Protein AF-A0A917PC94-F1 (afdb_monomer_lite)

Organism: NCBI:txid1500077

pLDDT: mean 83.53, std 16.42, range [43.5, 97.5]

Radius of gyration: 13.64 Å; chains: 1; bounding box: 28×43×28 Å

Sequence (66 aa):
MADEKVLEAQRWVNRKYSGVNGYTRCAEDGRTGWGTMRALTMGLQHELGISPVVASLSFFSVAAPG

Structure (mmCIF, N/CA/C/O backbone):
data_AF-A0A917PC94-F1
#
_entry.id   AF-A0A917PC94-F1
#
loop_
_atom_site.group_PDB
_atom_site.id
_atom_site.type_symbol
_atom_site.label_atom_id
_atom_site.label_alt_id
_atom_site.label_comp_id
_atom_site.label_asym_id
_atom_site.label_entity_id
_atom_site.label_seq_id
_atom_site.pdbx_PDB_ins_code
_atom_site.Cartn_x
_atom_site.Cartn_y
_atom_site.Cartn_z
_atom_site.occupancy
_atom_site.B_iso_or_equiv
_atom_site.auth_seq_id
_atom_site.auth_comp_id
_atom_site.auth_asym_id
_atom_site.auth_atom_id
_atom_site.pdbx_PDB_model_num
ATOM 1 N N . MET A 1 1 ? 17.086 -3.295 -10.843 1.00 76.50 1 MET A N 1
ATOM 2 C CA . MET A 1 1 ? 16.561 -4.677 -10.849 1.00 76.50 1 MET A CA 1
ATOM 3 C C . MET A 1 1 ? 15.284 -4.707 -10.018 1.00 76.50 1 MET A C 1
ATOM 5 O O . MET A 1 1 ? 15.190 -3.880 -9.120 1.00 76.50 1 MET A O 1
ATOM 9 N N . ALA A 1 2 ? 14.304 -5.547 -10.352 1.00 85.81 2 ALA A N 1
ATOM 10 C CA . ALA A 1 2 ? 13.135 -5.781 -9.498 1.00 85.81 2 ALA A CA 1
ATOM 11 C C . ALA A 1 2 ? 13.461 -6.899 -8.499 1.00 85.81 2 ALA A C 1
ATOM 13 O O . ALA A 1 2 ? 14.182 -7.833 -8.850 1.00 85.81 2 ALA A O 1
ATOM 14 N N . ASP A 1 3 ? 12.965 -6.773 -7.276 1.00 95.25 3 ASP A N 1
ATOM 15 C CA . ASP A 1 3 ? 13.107 -7.745 -6.200 1.00 95.25 3 ASP A CA 1
ATOM 16 C C . ASP A 1 3 ? 11.783 -8.499 -6.006 1.00 95.25 3 ASP A C 1
ATOM 18 O O . ASP A 1 3 ? 10.714 -7.899 -5.852 1.00 95.25 3 ASP A O 1
ATOM 22 N N . GLU A 1 4 ? 11.851 -9.829 -6.031 1.00 95.56 4 GLU A N 1
ATOM 23 C CA . GLU A 1 4 ? 10.667 -10.691 -5.971 1.00 95.56 4 GLU A CA 1
ATOM 24 C C . GLU A 1 4 ? 9.950 -10.596 -4.616 1.00 95.56 4 GLU A C 1
ATOM 26 O O . GLU A 1 4 ? 8.722 -10.660 -4.553 1.00 95.56 4 GLU A O 1
ATOM 31 N N . LYS A 1 5 ? 10.687 -10.376 -3.519 1.00 95.75 5 LYS A N 1
ATOM 32 C CA . LYS A 1 5 ? 10.089 -10.226 -2.186 1.00 95.75 5 LYS A CA 1
ATOM 33 C C . LYS A 1 5 ? 9.379 -8.893 -2.040 1.00 95.75 5 LYS A C 1
ATOM 35 O O . LYS A 1 5 ? 8.327 -8.823 -1.405 1.00 95.75 5 LYS A O 1
ATOM 40 N N . VAL A 1 6 ? 9.896 -7.852 -2.682 1.00 94.81 6 VAL A N 1
ATOM 41 C CA . VAL A 1 6 ? 9.202 -6.565 -2.772 1.00 94.81 6 VAL A CA 1
ATOM 42 C C . VAL A 1 6 ? 7.908 -6.707 -3.571 1.00 94.81 6 VAL A C 1
ATOM 44 O O . VAL A 1 6 ? 6.874 -6.204 -3.136 1.00 94.81 6 VAL A O 1
ATOM 47 N N . LEU A 1 7 ? 7.933 -7.436 -4.688 1.00 96.56 7 LEU A N 1
ATOM 48 C CA . LEU A 1 7 ? 6.748 -7.677 -5.512 1.00 96.56 7 LEU A CA 1
ATOM 49 C C . LEU A 1 7 ? 5.672 -8.467 -4.754 1.00 96.56 7 LEU A C 1
ATOM 51 O O . LEU A 1 7 ? 4.486 -8.128 -4.805 1.00 96.56 7 LEU A O 1
ATOM 55 N N . GLU A 1 8 ? 6.082 -9.501 -4.020 1.00 96.88 8 GLU A N 1
ATOM 56 C CA . GLU A 1 8 ? 5.205 -10.292 -3.157 1.00 96.88 8 GLU A CA 1
ATOM 57 C C . GLU A 1 8 ? 4.535 -9.413 -2.088 1.00 96.88 8 GLU A C 1
ATOM 59 O O . GLU A 1 8 ? 3.312 -9.466 -1.921 1.00 96.88 8 GLU A O 1
ATOM 64 N N . ALA A 1 9 ? 5.306 -8.543 -1.428 1.00 95.31 9 ALA A N 1
ATOM 65 C CA . ALA A 1 9 ? 4.798 -7.614 -0.423 1.00 95.31 9 ALA A CA 1
ATOM 66 C C . ALA A 1 9 ? 3.824 -6.578 -1.013 1.00 95.31 9 ALA A C 1
ATOM 68 O O . ALA A 1 9 ? 2.754 -6.359 -0.444 1.00 95.31 9 ALA A O 1
ATOM 69 N N . GLN A 1 10 ? 4.152 -5.981 -2.166 1.00 97.38 10 GLN A N 1
ATOM 70 C CA . GLN A 1 10 ? 3.290 -5.029 -2.885 1.00 97.38 10 GLN A CA 1
ATOM 71 C C . GLN A 1 10 ? 1.933 -5.660 -3.239 1.00 97.38 10 GLN A C 1
ATOM 73 O O . GLN A 1 10 ? 0.872 -5.102 -2.952 1.00 97.38 10 GLN A O 1
ATOM 78 N N . ARG A 1 11 ? 1.956 -6.879 -3.785 1.00 97.50 11 ARG A N 1
ATOM 79 C CA . ARG A 1 11 ? 0.750 -7.660 -4.091 1.00 97.50 11 ARG A CA 1
ATOM 80 C C . ARG A 1 11 ? -0.062 -7.987 -2.846 1.00 97.50 11 ARG A C 1
ATOM 82 O O . ARG A 1 11 ? -1.290 -7.905 -2.861 1.00 97.50 11 ARG A O 1
ATOM 89 N N . TRP A 1 12 ? 0.607 -8.394 -1.771 1.00 96.62 12 TRP A N 1
ATOM 90 C CA . TRP A 1 12 ? -0.054 -8.747 -0.521 1.00 96.62 12 TRP A CA 1
ATOM 91 C C . TRP A 1 12 ? -0.780 -7.545 0.088 1.00 96.62 12 TRP A C 1
ATOM 93 O O . TRP A 1 12 ? -1.978 -7.649 0.359 1.00 96.62 12 TRP A O 1
ATOM 103 N N . VAL A 1 13 ? -0.101 -6.401 0.230 1.00 96.12 13 VAL A N 1
ATOM 104 C CA . VAL A 1 13 ? -0.679 -5.198 0.850 1.00 96.12 13 VAL A CA 1
ATOM 105 C C . VAL A 1 13 ? -1.852 -4.666 0.020 1.00 96.12 13 VAL A C 1
ATOM 107 O O . VAL A 1 13 ? -2.921 -4.388 0.565 1.00 96.12 13 VAL A O 1
ATOM 110 N N . ASN A 1 14 ? -1.728 -4.660 -1.312 1.00 97.19 14 ASN A N 1
ATOM 111 C CA . ASN A 1 14 ? -2.812 -4.263 -2.209 1.00 97.19 14 ASN A CA 1
ATOM 112 C C . ASN A 1 14 ? -4.031 -5.178 -2.107 1.00 97.19 14 ASN A C 1
ATOM 114 O O . ASN A 1 14 ? -5.156 -4.685 -2.043 1.00 97.19 14 ASN A O 1
ATOM 118 N N . ARG A 1 15 ? -3.841 -6.501 -2.076 1.00 97.19 15 ARG A N 1
ATOM 119 C CA . ARG A 1 15 ? -4.965 -7.436 -1.928 1.00 97.19 15 ARG A CA 1
ATOM 120 C C . ARG A 1 15 ? -5.633 -7.302 -0.566 1.00 97.19 15 ARG A C 1
ATOM 122 O O . ARG A 1 15 ? -6.856 -7.230 -0.510 1.00 97.19 15 ARG A O 1
ATOM 129 N N . LYS A 1 16 ? -4.843 -7.243 0.507 1.00 96.12 16 LYS A N 1
ATOM 130 C CA . LYS A 1 16 ? -5.333 -7.224 1.888 1.00 96.12 16 LYS A CA 1
ATOM 131 C C . LYS A 1 16 ? -6.142 -5.963 2.201 1.00 96.12 16 LYS A C 1
ATOM 133 O O . LYS A 1 16 ? -7.200 -6.079 2.810 1.00 96.12 16 LYS A O 1
ATOM 138 N N . TYR A 1 17 ? -5.677 -4.794 1.757 1.00 94.94 17 TYR A N 1
ATOM 139 C CA . TYR A 1 17 ? -6.233 -3.506 2.189 1.00 94.94 17 TYR A CA 1
ATOM 140 C C . TYR A 1 17 ? -6.990 -2.735 1.103 1.00 94.94 17 TYR A C 1
ATOM 142 O O . TYR A 1 17 ? -7.483 -1.647 1.373 1.00 94.94 17 TYR A O 1
ATOM 150 N N . SER A 1 18 ? -7.162 -3.274 -0.110 1.00 92.31 18 SER A N 1
ATOM 151 C CA . SER A 1 18 ? -7.896 -2.554 -1.171 1.00 92.31 18 SER A CA 1
ATOM 152 C C . SER A 1 18 ? -9.356 -2.205 -0.860 1.00 92.31 18 SER A C 1
ATOM 154 O O . SER A 1 18 ? -9.898 -1.323 -1.517 1.00 92.31 18 SER A O 1
ATOM 156 N N . GLY A 1 19 ? -9.981 -2.867 0.119 1.00 91.31 19 GLY A N 1
ATOM 157 C CA . GLY A 1 19 ? -11.323 -2.529 0.607 1.00 91.31 19 GLY A CA 1
ATOM 158 C C . GLY A 1 19 ? -11.352 -1.512 1.754 1.00 91.31 19 GLY A C 1
ATOM 159 O O . GLY A 1 19 ? -12.432 -1.134 2.199 1.00 91.31 19 GLY A O 1
ATOM 160 N N . VAL A 1 20 ? -10.194 -1.080 2.260 1.00 89.75 20 VAL A N 1
ATOM 161 C CA . VAL A 1 20 ? -10.102 -0.124 3.368 1.00 89.75 20 VAL A CA 1
ATOM 162 C C . VAL A 1 20 ? -10.291 1.293 2.838 1.00 89.75 20 VAL A C 1
ATOM 164 O O . VAL A 1 20 ? -9.586 1.731 1.929 1.00 89.75 20 VAL A O 1
ATOM 167 N N . ASN A 1 21 ? -11.226 2.037 3.429 1.00 86.56 21 ASN A N 1
ATOM 168 C CA . ASN A 1 21 ? -11.460 3.428 3.053 1.00 86.56 21 ASN A CA 1
ATOM 169 C C . ASN A 1 21 ? -10.197 4.279 3.296 1.00 86.56 21 ASN A C 1
ATOM 171 O O . ASN A 1 21 ? -9.612 4.230 4.376 1.00 86.56 21 ASN A O 1
ATOM 175 N N . GLY A 1 22 ? -9.779 5.045 2.287 1.00 83.62 22 GLY A N 1
ATOM 176 C CA . GLY A 1 22 ? -8.551 5.849 2.316 1.00 83.62 22 GLY A CA 1
ATOM 177 C C . GLY A 1 22 ? -7.271 5.099 1.923 1.00 83.62 22 GLY A C 1
ATOM 178 O O . GLY A 1 22 ? -6.233 5.735 1.741 1.00 83.62 22 GLY A O 1
ATOM 179 N N . TYR A 1 23 ? -7.317 3.778 1.721 1.00 91.31 23 TYR A N 1
ATOM 180 C CA . TYR A 1 23 ? -6.154 3.023 1.256 1.00 91.31 23 TYR A CA 1
ATOM 181 C C . TYR A 1 23 ? -5.849 3.304 -0.223 1.00 91.31 23 TYR A C 1
ATOM 183 O O . TYR A 1 23 ? -6.706 3.171 -1.096 1.00 91.31 23 TYR A O 1
ATOM 191 N N . THR A 1 24 ? -4.590 3.631 -0.522 1.00 92.69 24 THR A N 1
ATOM 192 C CA . THR A 1 24 ? -4.093 3.801 -1.897 1.00 92.69 24 THR A CA 1
ATOM 193 C C . THR A 1 24 ? -3.155 2.658 -2.272 1.00 92.69 24 THR A C 1
ATOM 195 O O . THR A 1 24 ? -2.176 2.395 -1.573 1.00 92.69 24 THR A O 1
ATOM 198 N N . ARG A 1 25 ? -3.431 1.997 -3.403 1.00 94.31 25 ARG A N 1
ATOM 199 C CA . ARG A 1 25 ? -2.591 0.907 -3.920 1.00 94.31 25 ARG A CA 1
ATOM 200 C C . ARG A 1 25 ? -1.204 1.410 -4.322 1.00 94.31 25 ARG A C 1
ATOM 202 O O . ARG A 1 25 ? -1.074 2.476 -4.921 1.00 94.31 25 ARG A O 1
ATOM 209 N N . CYS A 1 26 ? -0.176 0.616 -4.039 1.00 94.88 26 CYS A N 1
ATOM 210 C CA . CYS A 1 26 ? 1.168 0.830 -4.572 1.00 94.88 26 CYS A CA 1
ATOM 211 C C . CYS A 1 26 ? 1.353 0.106 -5.915 1.00 94.88 26 CYS A C 1
ATOM 2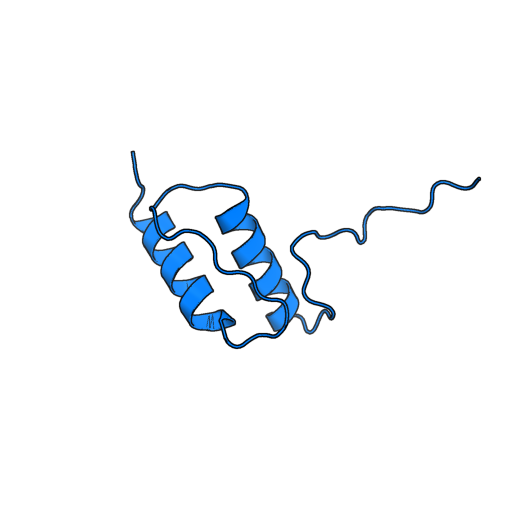13 O O . CYS A 1 26 ? 0.597 -0.810 -6.243 1.00 94.88 26 CYS A O 1
ATOM 215 N N . ALA A 1 27 ? 2.354 0.520 -6.698 1.00 96.00 27 ALA A N 1
ATOM 216 C CA . ALA A 1 27 ? 2.752 -0.211 -7.898 1.00 96.00 27 ALA A CA 1
ATOM 217 C C . ALA A 1 27 ? 3.313 -1.591 -7.517 1.00 96.00 27 ALA A C 1
ATOM 219 O O . ALA A 1 27 ? 3.996 -1.715 -6.505 1.00 96.00 27 ALA A O 1
ATOM 220 N N . GLU A 1 28 ? 3.024 -2.610 -8.325 1.00 96.31 28 GLU A N 1
ATOM 221 C CA . GLU A 1 28 ? 3.491 -3.993 -8.145 1.00 96.31 28 GLU A CA 1
ATOM 222 C C . GLU A 1 28 ? 4.620 -4.288 -9.137 1.00 96.31 28 GLU A C 1
ATOM 224 O O . GLU A 1 28 ? 4.466 -5.059 -10.083 1.00 96.31 28 GLU A O 1
ATOM 229 N N . ASP A 1 29 ? 5.742 -3.599 -8.974 1.00 96.00 29 ASP A N 1
ATOM 230 C CA . ASP A 1 29 ? 6.874 -3.611 -9.903 1.00 96.00 29 ASP A CA 1
ATOM 231 C C . ASP A 1 29 ? 8.147 -4.240 -9.314 1.00 96.00 29 ASP A C 1
ATOM 233 O O . ASP A 1 29 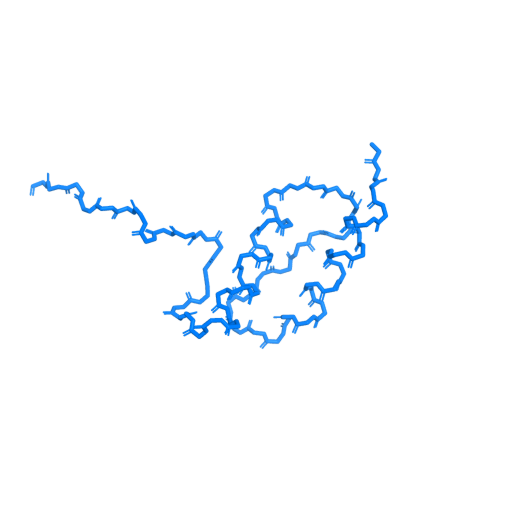? 9.198 -4.244 -9.958 1.00 96.00 29 ASP A O 1
ATOM 237 N N . GLY A 1 30 ? 8.068 -4.750 -8.082 1.00 94.62 30 GLY A N 1
ATOM 238 C CA . GLY A 1 30 ? 9.198 -5.295 -7.340 1.00 94.62 30 GLY A CA 1
ATOM 239 C C . GLY A 1 30 ? 10.237 -4.244 -6.963 1.00 94.62 30 GLY A C 1
ATOM 240 O O . GLY A 1 30 ? 11.369 -4.590 -6.633 1.00 94.62 30 GLY A O 1
ATOM 241 N N . ARG A 1 31 ? 9.909 -2.950 -7.026 1.00 94.56 31 ARG A N 1
ATOM 242 C CA . ARG A 1 31 ? 10.819 -1.870 -6.639 1.00 94.56 31 ARG A CA 1
ATOM 243 C C . ARG A 1 31 ? 10.336 -1.208 -5.363 1.00 94.56 31 ARG A C 1
ATOM 245 O O . ARG A 1 31 ? 9.184 -0.803 -5.221 1.00 94.56 31 ARG A O 1
ATOM 252 N N . THR A 1 32 ? 11.240 -1.086 -4.398 1.00 88.38 32 THR A N 1
ATOM 253 C CA . THR A 1 32 ? 10.934 -0.325 -3.191 1.00 88.38 32 THR A CA 1
ATOM 254 C C . THR A 1 32 ? 10.846 1.158 -3.532 1.00 88.38 32 THR A C 1
ATOM 256 O O . THR A 1 32 ? 11.479 1.659 -4.462 1.00 88.38 32 THR A O 1
ATOM 259 N N . GLY A 1 33 ? 10.024 1.874 -2.777 1.00 90.31 33 GLY A N 1
ATOM 260 C CA . GLY A 1 33 ? 9.823 3.299 -2.968 1.00 90.31 33 GLY A CA 1
ATOM 261 C C . GLY A 1 33 ? 8.733 3.825 -2.052 1.00 90.31 33 GLY A C 1
ATOM 262 O O . GLY A 1 33 ? 8.096 3.075 -1.307 1.00 90.31 33 GLY A O 1
ATOM 263 N N . TRP A 1 34 ? 8.494 5.131 -2.134 1.00 91.44 34 TRP A N 1
ATOM 264 C CA . TRP A 1 34 ? 7.508 5.807 -1.294 1.00 91.44 34 TRP A CA 1
ATOM 265 C C . TRP A 1 34 ? 6.099 5.228 -1.437 1.00 91.44 34 TRP A C 1
ATOM 267 O O . TRP A 1 34 ? 5.387 5.145 -0.444 1.00 91.44 34 TRP A O 1
ATOM 277 N N . GLY A 1 35 ? 5.702 4.774 -2.631 1.00 91.94 35 GLY A N 1
ATOM 278 C CA . GLY A 1 35 ? 4.408 4.115 -2.836 1.00 91.94 35 GLY A CA 1
ATOM 279 C C . GLY A 1 35 ? 4.261 2.839 -2.003 1.00 91.94 35 GLY A C 1
ATOM 280 O O . GLY A 1 35 ? 3.286 2.695 -1.270 1.00 91.94 35 GLY A O 1
ATOM 281 N N . THR A 1 36 ? 5.259 1.952 -2.057 1.00 93.19 36 THR A N 1
ATOM 282 C CA . THR A 1 36 ? 5.289 0.705 -1.277 1.00 93.19 36 THR A CA 1
ATOM 283 C C . THR A 1 36 ? 5.271 0.985 0.226 1.00 93.19 36 THR A C 1
ATOM 285 O O . THR A 1 36 ? 4.473 0.393 0.948 1.00 93.19 36 THR A O 1
ATOM 288 N N . MET A 1 37 ? 6.084 1.940 0.695 1.00 93.00 37 MET A N 1
ATOM 289 C CA . MET A 1 37 ? 6.119 2.320 2.114 1.00 93.00 37 MET A CA 1
ATOM 290 C C . MET A 1 37 ? 4.777 2.878 2.592 1.00 93.00 37 MET A C 1
ATOM 292 O O . MET A 1 37 ? 4.280 2.463 3.632 1.00 93.00 37 MET A O 1
ATOM 296 N N . ARG A 1 38 ? 4.150 3.765 1.812 1.00 92.88 38 ARG A N 1
ATOM 297 C CA . ARG A 1 38 ? 2.849 4.359 2.149 1.00 92.88 38 ARG A CA 1
ATOM 298 C C . ARG A 1 38 ? 1.744 3.316 2.232 1.00 92.88 38 ARG A C 1
ATOM 300 O O . ARG A 1 38 ? 0.962 3.356 3.175 1.00 92.88 38 ARG A O 1
ATOM 307 N N . ALA A 1 39 ? 1.693 2.378 1.286 1.00 93.19 39 ALA A N 1
ATOM 308 C CA . ALA A 1 39 ? 0.740 1.270 1.317 1.00 93.19 39 ALA A CA 1
ATOM 309 C C . ALA A 1 39 ? 0.876 0.444 2.606 1.00 93.19 39 ALA A C 1
ATOM 311 O O . ALA A 1 39 ? -0.118 0.175 3.278 1.00 93.19 39 ALA A O 1
ATOM 312 N N . LEU A 1 40 ? 2.110 0.118 3.005 1.00 93.31 40 LEU A N 1
ATOM 313 C CA . LEU A 1 40 ? 2.375 -0.593 4.258 1.00 93.31 40 LEU A CA 1
ATOM 314 C C . LEU A 1 40 ? 1.991 0.239 5.492 1.00 93.31 40 LEU A C 1
ATOM 316 O O . LEU A 1 40 ? 1.374 -0.294 6.410 1.00 93.31 40 LEU A O 1
ATOM 320 N N . THR A 1 41 ? 2.287 1.543 5.507 1.00 92.25 41 THR A N 1
ATOM 321 C CA . THR A 1 41 ? 1.885 2.450 6.594 1.00 92.25 41 THR A CA 1
ATOM 322 C C . THR A 1 41 ? 0.367 2.528 6.740 1.00 92.25 41 THR A C 1
ATOM 324 O O . THR A 1 41 ? -0.135 2.445 7.856 1.00 92.25 41 THR A O 1
ATOM 327 N N . MET A 1 42 ? -0.369 2.644 5.634 1.00 90.62 42 MET A N 1
ATOM 328 C CA . MET A 1 42 ? -1.833 2.698 5.650 1.00 90.62 42 MET A CA 1
ATOM 329 C C . MET A 1 42 ? -2.452 1.380 6.129 1.00 90.62 42 MET A C 1
ATOM 331 O O . MET A 1 42 ? -3.387 1.395 6.926 1.00 90.62 42 MET A O 1
ATOM 335 N N . GLY A 1 43 ? -1.902 0.241 5.692 1.00 90.81 43 GLY A N 1
ATOM 336 C CA . GLY A 1 43 ? -2.303 -1.069 6.204 1.00 90.81 43 GLY A CA 1
ATOM 337 C C . GLY A 1 43 ? -2.075 -1.185 7.712 1.00 90.81 43 GLY A C 1
ATOM 338 O O . GLY A 1 43 ? -2.980 -1.561 8.446 1.00 90.81 43 GLY A O 1
ATOM 339 N N . LEU A 1 44 ? -0.901 -0.768 8.19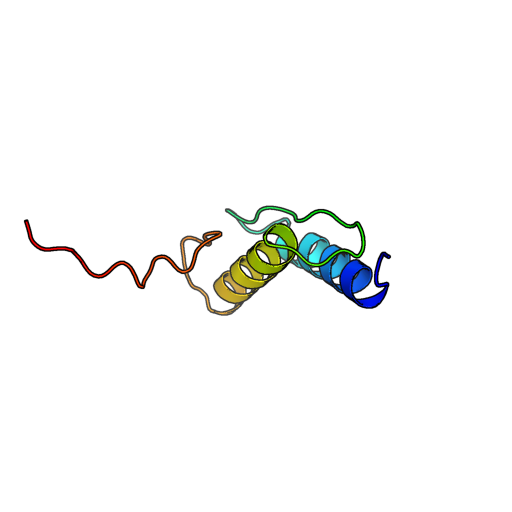6 1.00 91.12 44 LEU A N 1
ATOM 340 C CA . LEU A 1 44 ? -0.586 -0.775 9.626 1.00 91.12 44 LEU A CA 1
ATOM 341 C C . LEU A 1 44 ? -1.513 0.144 10.438 1.00 91.12 44 LEU A C 1
ATOM 343 O O . LEU A 1 44 ? -1.977 -0.247 11.503 1.00 91.12 44 LEU A O 1
ATOM 347 N N . GLN A 1 45 ? -1.808 1.349 9.942 1.00 87.69 45 GLN A N 1
ATOM 348 C CA . GLN A 1 45 ? -2.762 2.259 10.585 1.00 87.69 45 GLN A CA 1
ATOM 349 C C . GLN A 1 45 ? -4.150 1.622 10.718 1.00 87.69 45 GLN A C 1
ATOM 351 O O . GLN A 1 45 ? -4.766 1.746 11.774 1.00 87.69 45 GLN A O 1
ATOM 356 N N . HIS A 1 46 ? -4.613 0.910 9.684 1.00 88.69 46 HIS A N 1
ATOM 357 C CA . HIS A 1 46 ? -5.885 0.192 9.719 1.00 88.69 46 HIS A CA 1
ATOM 358 C C . HIS A 1 46 ? -5.907 -0.901 10.795 1.00 88.69 46 HIS A C 1
ATOM 360 O O . HIS A 1 46 ? -6.834 -0.935 11.600 1.00 88.69 46 HIS A O 1
ATOM 366 N N . GLU A 1 47 ? -4.875 -1.746 10.851 1.00 89.06 47 GLU A N 1
ATOM 367 C CA . GLU A 1 47 ? -4.768 -2.823 11.848 1.00 89.06 47 GLU A CA 1
ATOM 368 C C . GLU A 1 47 ? -4.698 -2.281 13.291 1.00 89.06 47 GLU A C 1
ATOM 370 O O . GLU A 1 47 ? -5.184 -2.916 14.223 1.00 89.06 47 GLU A O 1
ATOM 375 N N . LEU A 1 48 ? -4.145 -1.078 13.486 1.00 89.12 48 LEU A N 1
ATOM 376 C CA . LEU A 1 48 ? -4.092 -0.394 14.785 1.00 89.12 48 LEU A CA 1
ATOM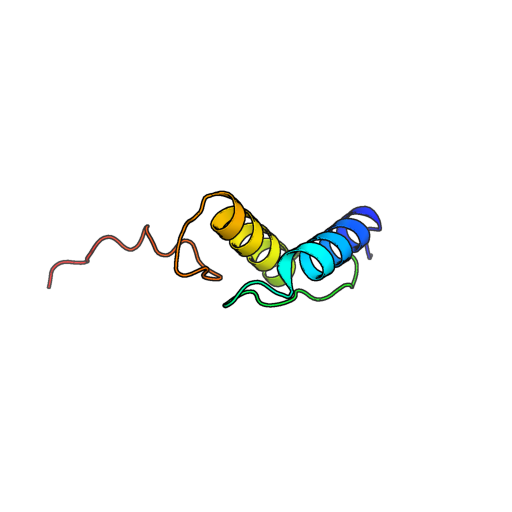 377 C C . LEU A 1 48 ? -5.360 0.417 15.116 1.00 89.12 48 LEU A C 1
ATOM 379 O O . LEU A 1 48 ? -5.419 1.045 16.173 1.00 89.12 48 LEU A O 1
ATOM 383 N N . GLY A 1 49 ? -6.365 0.445 14.233 1.00 83.75 49 GLY A N 1
ATOM 384 C CA . GLY A 1 49 ? -7.595 1.219 14.429 1.00 83.75 49 GLY A CA 1
ATOM 385 C C . GLY A 1 49 ? -7.408 2.741 14.351 1.00 83.75 49 GLY A C 1
ATOM 386 O O . GLY A 1 49 ? -8.252 3.492 14.839 1.00 83.75 49 GLY A O 1
ATOM 387 N N . ILE A 1 50 ? -6.315 3.217 13.748 1.00 78.12 50 ILE A N 1
ATOM 388 C CA . ILE A 1 50 ? -6.022 4.645 13.586 1.00 78.12 50 ILE A CA 1
ATOM 389 C C . ILE A 1 50 ? -6.820 5.180 12.390 1.00 78.12 50 ILE A C 1
ATOM 391 O O . ILE A 1 50 ? -6.648 4.721 11.261 1.00 78.12 50 ILE A O 1
ATOM 395 N N . SER A 1 51 ? -7.684 6.169 12.639 1.00 68.62 51 SER A N 1
ATOM 396 C CA . SER A 1 51 ? -8.536 6.806 11.629 1.00 68.62 51 SER A CA 1
ATOM 397 C C . SER A 1 51 ? -8.382 8.336 11.655 1.00 68.62 51 SER A C 1
ATOM 399 O O . SER A 1 51 ? -8.350 8.909 12.747 1.00 68.62 51 SER A O 1
ATOM 401 N N . PRO A 1 52 ? -8.320 9.016 10.492 1.00 66.44 52 PRO A N 1
ATOM 402 C CA . PRO A 1 52 ? -8.344 8.444 9.144 1.00 66.44 52 PRO A CA 1
ATOM 403 C C . PRO A 1 52 ? -7.017 7.766 8.767 1.00 66.44 52 PRO A C 1
ATOM 405 O O . PRO A 1 52 ? -5.943 8.207 9.172 1.00 66.44 52 PRO A O 1
ATOM 408 N N . VAL A 1 53 ? -7.096 6.713 7.949 1.00 73.62 53 VAL A N 1
ATOM 409 C CA . VAL A 1 53 ? -5.922 6.097 7.314 1.00 73.62 53 VAL A CA 1
ATOM 410 C C . VAL A 1 53 ? -5.340 7.101 6.317 1.00 73.62 53 VAL A C 1
ATOM 412 O O . VAL A 1 53 ? -6.038 7.564 5.415 1.00 73.62 53 VAL A O 1
ATOM 415 N N . VAL A 1 54 ? -4.072 7.472 6.489 1.00 70.75 54 VAL A N 1
ATOM 416 C CA . VAL A 1 54 ? -3.404 8.521 5.711 1.00 70.75 54 VAL A CA 1
ATOM 417 C C . VAL A 1 54 ? -2.002 8.091 5.297 1.00 70.75 54 VAL A C 1
ATOM 419 O O . VAL A 1 54 ? -1.236 7.515 6.065 1.00 70.75 54 VAL A O 1
ATOM 422 N N . ALA A 1 55 ? -1.614 8.451 4.075 1.00 63.75 55 ALA A N 1
ATOM 423 C CA . ALA A 1 55 ? -0.310 8.116 3.500 1.00 63.75 55 ALA A CA 1
ATOM 424 C C . ALA A 1 55 ? 0.900 8.762 4.216 1.00 63.75 55 ALA A C 1
ATOM 426 O O . ALA A 1 55 ? 2.042 8.539 3.825 1.00 63.75 55 ALA A O 1
ATOM 427 N N . SER A 1 56 ? 0.680 9.591 5.235 1.00 57.56 56 SER A N 1
ATOM 428 C CA . SER A 1 56 ? 1.724 10.240 6.022 1.00 57.56 56 SER A CA 1
ATOM 429 C C . SER A 1 56 ? 1.370 10.146 7.500 1.00 57.56 56 SER A C 1
ATOM 431 O O . SER A 1 56 ? 0.250 10.476 7.882 1.00 57.56 56 SER A O 1
ATOM 433 N N . LEU A 1 57 ? 2.328 9.754 8.345 1.00 56.38 57 LEU A N 1
ATOM 434 C CA . LEU A 1 57 ? 2.239 9.881 9.806 1.00 56.38 57 LEU A CA 1
ATOM 435 C C . LEU A 1 57 ? 2.401 11.360 10.201 1.00 56.38 57 LEU A C 1
ATOM 437 O O . LEU A 1 57 ? 3.300 11.731 10.950 1.00 56.38 57 LEU A O 1
ATOM 441 N N . SER A 1 58 ? 1.534 12.230 9.681 1.00 54.19 58 SER A N 1
ATOM 442 C CA . SER A 1 58 ? 1.583 13.680 9.907 1.00 54.19 58 SER A CA 1
ATOM 443 C C . SER A 1 58 ? 1.289 14.087 11.359 1.00 54.19 58 SER A C 1
ATOM 445 O O . SER A 1 58 ? 1.276 15.274 11.665 1.00 54.19 58 SER A O 1
ATOM 447 N N . PHE A 1 59 ? 1.120 13.124 12.271 1.00 51.97 59 PHE A N 1
ATOM 448 C CA . PHE A 1 59 ? 1.010 13.349 13.713 1.00 51.97 59 PHE A CA 1
ATOM 449 C C . PHE A 1 59 ? 2.263 14.008 14.333 1.00 51.97 59 PHE A C 1
ATOM 451 O O . PHE A 1 59 ? 2.192 14.515 15.445 1.00 51.97 59 PHE A O 1
ATOM 458 N N . PHE A 1 60 ? 3.396 14.077 13.620 1.00 46.41 60 PHE A N 1
ATOM 459 C CA . PHE A 1 60 ? 4.589 14.810 14.073 1.00 46.41 60 PHE A CA 1
ATOM 460 C C . PHE A 1 60 ? 4.697 16.263 13.590 1.00 46.41 60 PHE A C 1
ATOM 462 O O . PHE A 1 60 ? 5.710 16.910 13.849 1.00 46.41 60 PHE A O 1
ATOM 469 N N . SER A 1 61 ? 3.673 16.825 12.941 1.00 49.56 61 SER A N 1
ATOM 470 C CA . SER A 1 61 ? 3.632 18.275 12.733 1.00 49.56 61 SER A CA 1
ATOM 471 C C . SER A 1 61 ? 3.099 18.943 13.999 1.00 49.56 61 SER A C 1
ATOM 473 O O . SER A 1 61 ? 1.939 19.350 14.056 1.00 49.56 61 SER A O 1
ATOM 475 N N . VAL A 1 62 ? 3.942 19.025 15.034 1.00 49.06 62 VAL A N 1
ATOM 476 C CA . VAL A 1 62 ? 3.692 19.928 16.161 1.00 49.06 62 VAL A CA 1
ATOM 477 C C . VAL A 1 62 ? 3.413 21.321 15.599 1.00 49.06 62 VAL A C 1
ATOM 479 O O . VAL A 1 62 ? 4.081 21.774 14.667 1.00 49.06 62 VAL A O 1
ATOM 482 N N . ALA A 1 63 ? 2.375 21.957 16.131 1.00 50.25 63 ALA A N 1
ATOM 483 C CA . ALA A 1 63 ? 2.018 23.329 15.832 1.00 50.25 63 ALA A CA 1
ATOM 484 C C . ALA A 1 63 ? 3.266 24.224 15.881 1.00 50.25 63 ALA A C 1
ATOM 486 O O . ALA A 1 63 ? 3.930 24.305 16.913 1.00 50.25 63 ALA A O 1
ATOM 487 N N . ALA A 1 64 ? 3.574 24.904 14.778 1.00 43.50 64 ALA A N 1
ATOM 488 C CA . ALA A 1 64 ? 4.360 26.122 14.858 1.00 43.50 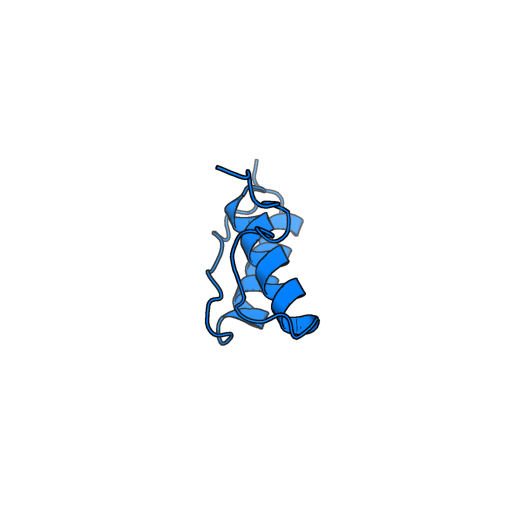64 ALA A CA 1
ATOM 489 C C . ALA A 1 64 ? 3.422 27.200 15.433 1.00 43.50 64 ALA A C 1
ATOM 491 O O . ALA A 1 64 ? 2.397 27.474 14.802 1.00 43.50 64 ALA A O 1
ATOM 492 N N . PRO A 1 65 ? 3.690 27.760 16.626 1.00 52.03 65 PRO A N 1
ATOM 493 C CA . PRO A 1 65 ? 2.921 28.891 17.118 1.00 52.03 65 PRO A CA 1
ATOM 494 C C . PRO A 1 65 ? 3.230 30.107 16.237 1.00 52.03 65 PRO A C 1
ATOM 496 O O . PRO A 1 65 ? 4.393 30.479 16.074 1.00 52.03 65 PRO A O 1
ATOM 499 N N . GLY A 1 66 ? 2.182 30.674 15.645 1.00 50.06 66 GLY A N 1
ATOM 500 C CA . GLY A 1 66 ? 2.159 32.042 15.135 1.00 50.06 66 GLY A CA 1
ATOM 501 C C . GLY A 1 66 ? 1.398 32.922 16.108 1.00 50.06 66 GLY A C 1
ATOM 502 O O . GLY A 1 66 ? 0.411 32.407 16.684 1.00 50.06 66 GLY A O 1
#

Foldseek 3Di:
DAAPVLLVLLVVLCVVCVVPPAQDRADNRNDDDLRSVLSVQLSVCVVVVNPPRYSDPCVPPDDDDD

Secondary structure (DSSP, 8-state):
---HHHHHHHHHHHHHHTTSTT--PPP-S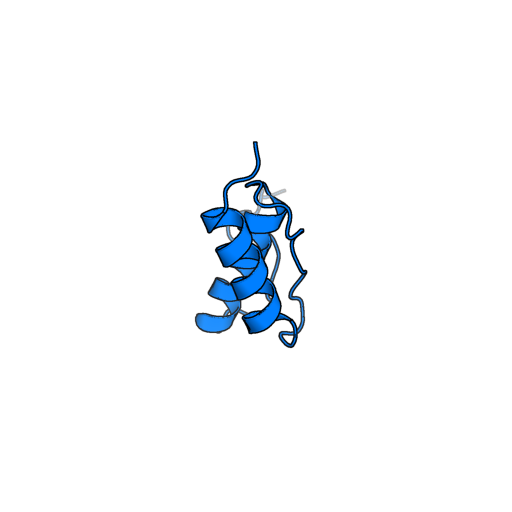S--SHHHHHHHHHHHHHHTT-SS--SS-GGG-PPPP-